Protein AF-A0A3L6LYQ2-F1 (afdb_monomer)

Structure (mmCIF, N/CA/C/O backbone):
data_AF-A0A3L6LYQ2-F1
#
_entry.id   AF-A0A3L6LYQ2-F1
#
loop_
_atom_site.group_PDB
_atom_site.id
_atom_site.type_symbol
_atom_site.label_atom_id
_atom_site.label_alt_id
_atom_site.label_comp_id
_atom_site.label_asym_id
_atom_site.label_entity_id
_atom_site.label_seq_id
_atom_site.pdbx_PDB_ins_code
_atom_site.Cartn_x
_atom_site.Cartn_y
_atom_site.Cartn_z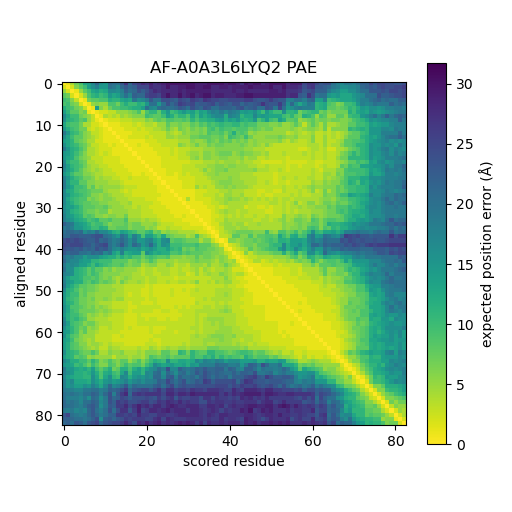
_atom_site.occupancy
_atom_site.B_iso_or_equiv
_atom_site.auth_seq_id
_atom_site.auth_comp_id
_atom_site.auth_asym_id
_atom_site.auth_atom_id
_atom_site.pdbx_PDB_model_num
ATOM 1 N N . MET A 1 1 ? 12.451 -12.496 -29.339 1.00 37.00 1 MET A N 1
ATOM 2 C CA . MET A 1 1 ? 11.978 -12.148 -27.982 1.00 37.00 1 MET A CA 1
ATOM 3 C C . MET A 1 1 ? 13.189 -11.709 -27.186 1.00 37.00 1 MET A C 1
ATOM 5 O O . MET A 1 1 ? 13.916 -12.549 -26.679 1.00 37.00 1 MET A O 1
ATOM 9 N N . SER A 1 2 ? 13.476 -10.410 -27.213 1.00 41.69 2 SER A N 1
ATOM 10 C CA . SER A 1 2 ? 14.661 -9.834 -26.582 1.00 41.69 2 SER A CA 1
ATOM 11 C C . SER A 1 2 ? 14.521 -9.944 -25.068 1.00 41.69 2 SER A C 1
ATOM 13 O O . SER A 1 2 ? 13.595 -9.376 -24.491 1.00 41.69 2 SER A O 1
ATOM 15 N N . GLU A 1 3 ? 15.400 -10.721 -24.439 1.00 50.22 3 GLU A N 1
ATOM 16 C CA . GLU A 1 3 ? 15.495 -10.826 -22.988 1.00 50.22 3 GLU A CA 1
ATOM 17 C C . GLU A 1 3 ? 15.733 -9.435 -22.390 1.00 50.22 3 GLU A C 1
ATOM 19 O O . GLU A 1 3 ? 16.853 -8.921 -22.394 1.00 50.22 3 GLU A O 1
ATOM 24 N N . LEU A 1 4 ? 14.690 -8.822 -21.825 1.00 55.56 4 LEU A N 1
ATOM 25 C CA . LEU A 1 4 ? 14.868 -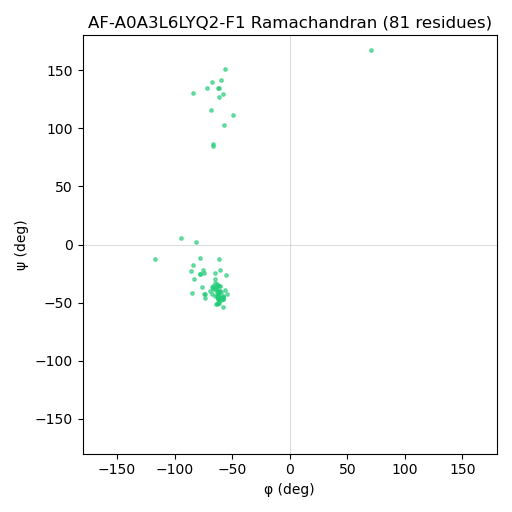7.755 -20.847 1.00 55.56 4 LEU A CA 1
ATOM 26 C C . LEU A 1 4 ? 15.499 -8.385 -19.601 1.00 55.56 4 LEU A C 1
ATOM 28 O O . LEU A 1 4 ? 14.811 -8.799 -18.663 1.00 55.56 4 LEU A O 1
ATOM 32 N N . LYS A 1 5 ? 16.829 -8.506 -19.617 1.00 53.31 5 LYS A N 1
ATOM 33 C CA . LYS A 1 5 ? 17.641 -9.029 -18.521 1.00 53.31 5 LYS A CA 1
ATOM 34 C C . LYS A 1 5 ? 17.552 -8.062 -17.347 1.00 53.31 5 LYS A C 1
ATOM 36 O O . LYS A 1 5 ? 18.359 -7.158 -17.179 1.00 53.31 5 LYS A O 1
ATOM 41 N N . ARG A 1 6 ? 16.519 -8.258 -16.535 1.00 57.88 6 ARG A N 1
ATOM 42 C CA . ARG A 1 6 ? 16.268 -7.541 -15.289 1.00 57.88 6 ARG A CA 1
ATOM 43 C C . ARG A 1 6 ? 17.542 -7.546 -14.435 1.00 57.88 6 ARG A C 1
ATOM 45 O O . ARG A 1 6 ? 17.950 -8.613 -13.965 1.00 57.88 6 ARG A O 1
ATOM 52 N N . HIS A 1 7 ? 18.170 -6.380 -14.259 1.00 68.00 7 HIS A N 1
ATOM 53 C CA . HIS A 1 7 ? 19.392 -6.237 -13.461 1.00 68.00 7 HIS A CA 1
ATOM 54 C C . HIS A 1 7 ? 19.164 -6.760 -12.035 1.00 68.00 7 HIS A C 1
ATOM 56 O O . HIS A 1 7 ? 18.046 -6.701 -11.517 1.00 68.00 7 HIS A O 1
ATOM 62 N N . VAL A 1 8 ? 20.214 -7.262 -11.376 1.00 73.44 8 VAL A N 1
ATOM 63 C CA . VAL A 1 8 ? 20.112 -7.840 -10.020 1.00 73.44 8 VAL A CA 1
ATOM 64 C C . VAL A 1 8 ? 19.463 -6.848 -9.045 1.00 73.44 8 VAL A C 1
ATOM 66 O O . VAL A 1 8 ? 18.528 -7.219 -8.339 1.00 73.44 8 VAL A O 1
ATOM 69 N N . GLY A 1 9 ? 19.840 -5.564 -9.105 1.00 70.94 9 GLY A N 1
ATOM 70 C CA . GLY A 1 9 ? 19.218 -4.505 -8.298 1.00 70.94 9 GLY A CA 1
ATOM 71 C C . GLY A 1 9 ? 17.715 -4.323 -8.555 1.00 70.94 9 GLY A C 1
ATOM 72 O O . GLY A 1 9 ? 16.944 -4.126 -7.622 1.00 70.94 9 GLY A O 1
ATOM 73 N N . GLN A 1 10 ? 17.258 -4.502 -9.796 1.00 72.88 10 GLN A N 1
ATOM 74 C CA . GLN A 1 10 ? 15.843 -4.402 -10.177 1.00 72.88 10 GLN A CA 1
ATOM 75 C C . GLN A 1 10 ? 15.016 -5.623 -9.725 1.00 72.88 10 GLN A C 1
ATOM 77 O O . GLN A 1 10 ? 13.791 -5.543 -9.567 1.00 72.88 10 GLN A O 1
ATOM 82 N N . LYS A 1 11 ? 15.659 -6.782 -9.537 1.00 78.62 11 LYS A N 1
ATOM 83 C CA . LYS A 1 11 ? 15.031 -7.960 -8.917 1.00 78.62 11 LYS A CA 1
ATOM 84 C C . LYS A 1 11 ? 14.874 -7.756 -7.413 1.00 78.62 11 LYS A C 1
ATOM 86 O O . LYS A 1 11 ? 13.783 -7.977 -6.899 1.00 78.62 11 LYS A O 1
ATOM 91 N N . VAL A 1 12 ? 15.922 -7.268 -6.748 1.00 83.25 12 VAL A N 1
ATOM 92 C CA . VAL A 1 12 ? 15.893 -6.966 -5.309 1.00 83.25 12 VAL A CA 1
ATOM 93 C C . VAL A 1 12 ? 14.840 -5.901 -5.000 1.00 83.25 12 VAL A C 1
ATOM 95 O O . VAL A 1 12 ? 14.005 -6.122 -4.131 1.00 83.25 12 VAL A O 1
ATOM 98 N N . ALA A 1 13 ? 14.786 -4.810 -5.772 1.00 84.38 13 ALA A N 1
ATOM 99 C CA . ALA A 1 13 ? 13.778 -3.763 -5.593 1.00 84.38 13 ALA A CA 1
ATOM 100 C C . ALA A 1 13 ? 12.337 -4.301 -5.664 1.00 84.38 13 ALA A C 1
ATOM 102 O O . ALA A 1 13 ? 11.491 -3.900 -4.869 1.00 84.38 13 ALA A O 1
ATOM 103 N N . LEU A 1 14 ? 12.054 -5.249 -6.566 1.00 81.88 14 LEU A N 1
ATOM 104 C CA . LEU A 1 14 ? 10.721 -5.849 -6.657 1.00 81.88 14 LEU A CA 1
ATOM 105 C C . LEU A 1 14 ? 10.445 -6.863 -5.553 1.00 81.88 14 LEU A C 1
ATOM 107 O O . LEU A 1 14 ? 9.325 -6.890 -5.055 1.00 81.88 14 LEU A O 1
ATOM 111 N N . ALA A 1 15 ? 11.434 -7.651 -5.131 1.00 89.25 15 ALA A N 1
ATOM 112 C CA . ALA A 1 15 ? 11.272 -8.522 -3.969 1.00 89.25 15 ALA A CA 1
ATOM 113 C C . ALA A 1 15 ? 10.904 -7.700 -2.721 1.00 89.25 15 ALA A C 1
ATOM 115 O O . ALA A 1 15 ? 9.943 -8.025 -2.025 1.00 89.25 15 ALA A O 1
ATOM 116 N N . THR A 1 16 ? 11.592 -6.577 -2.498 1.00 89.44 16 THR A N 1
ATOM 117 C CA . THR A 1 16 ? 11.297 -5.664 -1.388 1.00 89.44 16 THR A CA 1
ATOM 118 C C . THR A 1 16 ? 9.950 -4.958 -1.555 1.00 89.44 16 THR A C 1
ATOM 120 O O . THR A 1 16 ? 9.239 -4.782 -0.569 1.00 89.44 16 THR A O 1
ATOM 123 N N . ALA A 1 17 ? 9.553 -4.596 -2.781 1.00 89.00 17 ALA A N 1
ATOM 124 C CA . ALA A 1 17 ? 8.224 -4.037 -3.043 1.00 89.00 17 ALA A CA 1
ATOM 125 C C . ALA A 1 17 ? 7.114 -5.036 -2.684 1.00 89.00 17 ALA A C 1
ATOM 127 O O . ALA A 1 17 ? 6.163 -4.677 -1.996 1.00 89.00 17 ALA A O 1
ATOM 128 N N . VAL A 1 18 ? 7.255 -6.302 -3.092 1.00 91.44 18 VAL A N 1
ATOM 129 C CA . VAL A 1 18 ? 6.303 -7.371 -2.746 1.00 91.44 18 VAL A CA 1
ATOM 130 C C . VAL A 1 18 ? 6.263 -7.593 -1.236 1.00 91.44 18 VAL A C 1
ATOM 132 O O . VAL A 1 18 ? 5.182 -7.736 -0.671 1.00 91.44 18 VAL A O 1
ATOM 135 N N . PHE A 1 19 ? 7.415 -7.564 -0.566 1.00 91.50 19 PHE A N 1
ATOM 136 C CA . PHE A 1 19 ? 7.482 -7.666 0.890 1.00 91.50 19 PHE A CA 1
ATOM 137 C C . PHE A 1 19 ? 6.766 -6.499 1.590 1.00 91.50 19 PHE A C 1
ATOM 139 O O . PHE A 1 19 ? 5.947 -6.728 2.478 1.00 91.50 19 PHE A O 1
ATOM 146 N N . CYS A 1 20 ? 6.996 -5.255 1.153 1.00 89.62 20 CYS A N 1
ATOM 147 C CA . CYS A 1 20 ? 6.286 -4.088 1.688 1.00 89.62 20 CYS A CA 1
ATOM 148 C C . CYS A 1 20 ? 4.774 -4.185 1.443 1.00 89.62 20 CYS A C 1
ATOM 150 O O . CYS A 1 20 ? 3.992 -3.897 2.349 1.00 89.62 20 CYS A O 1
ATOM 152 N N . ALA A 1 21 ? 4.347 -4.659 0.269 1.00 90.75 21 ALA A N 1
ATOM 153 C CA . ALA A 1 21 ? 2.935 -4.876 -0.036 1.00 90.75 21 ALA A CA 1
ATOM 154 C C . ALA A 1 21 ? 2.315 -5.928 0.897 1.00 90.75 21 ALA A C 1
ATOM 156 O O . ALA A 1 21 ? 1.239 -5.714 1.458 1.00 90.75 21 ALA A O 1
ATOM 157 N N . ALA A 1 22 ? 3.028 -7.038 1.110 1.00 93.12 22 ALA A N 1
ATOM 158 C CA . ALA A 1 22 ? 2.597 -8.119 1.985 1.00 93.12 22 ALA A CA 1
ATOM 159 C C . ALA A 1 22 ? 2.467 -7.667 3.445 1.00 93.12 22 ALA A C 1
ATOM 161 O O . ALA A 1 22 ? 1.543 -8.110 4.115 1.00 93.12 22 ALA A O 1
ATOM 162 N N . LEU A 1 23 ? 3.335 -6.767 3.922 1.00 90.12 23 LEU A N 1
ATOM 163 C CA . LEU A 1 23 ? 3.231 -6.159 5.256 1.00 90.12 23 LEU A CA 1
AT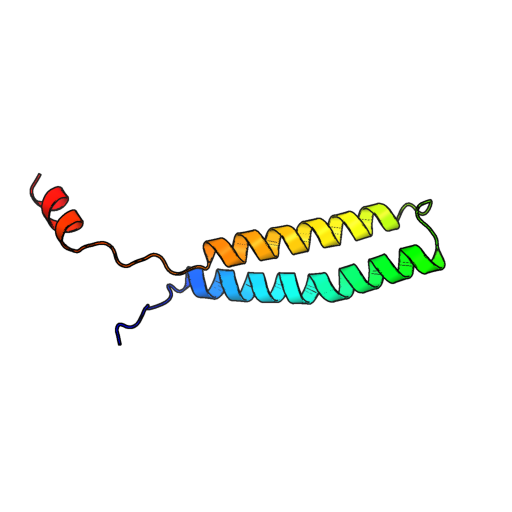OM 164 C C . LEU A 1 23 ? 2.181 -5.040 5.342 1.00 90.12 23 LEU A C 1
ATOM 166 O O . LEU A 1 23 ? 1.632 -4.793 6.416 1.00 90.12 23 LEU A O 1
ATOM 170 N N . THR A 1 24 ? 1.857 -4.383 4.227 1.00 92.38 24 THR A N 1
ATOM 171 C CA . THR A 1 24 ? 0.817 -3.341 4.185 1.00 92.38 24 THR A CA 1
ATOM 172 C C . THR A 1 24 ? -0.569 -3.930 4.453 1.00 92.38 24 THR A C 1
ATOM 174 O O . THR A 1 24 ? -1.364 -3.319 5.162 1.00 92.38 24 THR A O 1
ATOM 177 N N . LEU A 1 25 ? -0.862 -5.131 3.939 1.00 90.50 25 LEU A N 1
ATOM 178 C CA . LEU A 1 25 ? -2.147 -5.817 4.144 1.00 90.50 25 LEU A CA 1
ATOM 179 C C . LEU A 1 25 ? -2.501 -6.063 5.628 1.00 90.50 25 LEU A C 1
ATOM 181 O O . LEU A 1 25 ? -3.579 -5.634 6.045 1.00 90.50 25 LEU A O 1
ATOM 185 N N . PRO A 1 26 ? -1.647 -6.700 6.456 1.00 88.31 26 PRO A N 1
ATOM 186 C CA . PRO A 1 26 ? -1.930 -6.886 7.873 1.00 88.31 26 PRO A CA 1
ATOM 187 C C . PRO A 1 26 ? -1.949 -5.557 8.632 1.00 88.31 26 PRO A C 1
ATOM 189 O O . PRO A 1 26 ? -2.792 -5.393 9.509 1.00 88.31 26 PRO A O 1
ATOM 192 N N . ALA A 1 27 ? -1.102 -4.583 8.273 1.00 89.31 27 ALA A N 1
ATOM 193 C CA . ALA A 1 27 ? -1.146 -3.248 8.875 1.00 89.31 27 ALA A CA 1
ATOM 194 C C . ALA A 1 27 ? -2.482 -2.536 8.592 1.00 89.31 27 ALA A C 1
ATOM 196 O O . ALA A 1 27 ? -3.059 -1.914 9.484 1.00 89.31 27 ALA A O 1
ATOM 197 N N . PHE A 1 28 ? -3.014 -2.674 7.375 1.00 89.25 28 PHE A N 1
ATOM 198 C CA . PHE A 1 28 ? -4.318 -2.132 7.003 1.00 89.25 28 PHE A CA 1
ATOM 199 C C . PHE A 1 28 ? -5.458 -2.848 7.734 1.00 89.25 28 PHE A C 1
ATOM 201 O O . PHE A 1 28 ? -6.358 -2.192 8.255 1.00 89.25 28 PHE A O 1
ATOM 208 N N . GLY A 1 29 ? -5.395 -4.177 7.847 1.00 90.44 29 GLY A N 1
ATOM 209 C CA . GLY A 1 29 ? -6.345 -4.951 8.650 1.00 90.44 29 GLY A CA 1
ATOM 210 C C . GLY A 1 29 ? -6.358 -4.512 10.116 1.00 90.44 29 GLY A C 1
ATOM 211 O O . GLY A 1 29 ? -7.427 -4.264 10.674 1.00 90.44 29 GLY A O 1
ATOM 212 N N . LEU A 1 30 ? -5.174 -4.327 10.710 1.00 88.56 30 LEU A N 1
ATOM 213 C CA . LEU A 1 30 ? -5.013 -3.830 12.076 1.00 88.56 30 LEU A CA 1
ATOM 214 C C . LEU A 1 30 ? -5.602 -2.420 12.234 1.00 88.56 30 LEU A C 1
ATOM 216 O O . LEU A 1 30 ? -6.300 -2.151 13.206 1.00 88.56 30 LEU A O 1
ATOM 220 N N . PHE A 1 31 ? -5.376 -1.529 11.266 1.00 87.31 31 PHE A N 1
ATOM 221 C CA . PHE A 1 31 ? -5.946 -0.180 11.272 1.00 87.31 31 PHE A CA 1
ATOM 222 C C . PHE A 1 31 ? -7.482 -0.192 11.228 1.00 87.31 31 PHE A C 1
ATOM 224 O O . PHE A 1 31 ? -8.123 0.513 12.011 1.00 87.31 31 PHE A O 1
ATOM 231 N N . VAL A 1 32 ? -8.084 -1.008 10.354 1.00 89.88 32 VAL A N 1
ATOM 232 C CA . VAL A 1 32 ? -9.549 -1.143 10.258 1.00 89.88 32 VAL A CA 1
ATOM 233 C C . VAL A 1 32 ? -10.127 -1.714 11.553 1.00 89.88 32 VAL A C 1
ATOM 235 O O . VAL A 1 32 ? -11.158 -1.235 12.028 1.00 89.88 32 VAL A O 1
ATOM 238 N N . TRP A 1 33 ? -9.448 -2.700 12.139 1.00 87.69 33 TRP A N 1
ATOM 239 C CA . TRP A 1 33 ? -9.818 -3.287 13.423 1.00 87.69 33 TRP A CA 1
ATOM 240 C C . TRP A 1 33 ? -9.762 -2.258 14.562 1.00 87.69 33 TRP A C 1
ATOM 242 O O . TRP A 1 33 ? -10.757 -2.060 15.255 1.00 87.69 33 TRP A O 1
ATOM 252 N N . LEU A 1 34 ? -8.655 -1.517 14.698 1.00 85.44 34 LEU A N 1
ATOM 253 C CA . LEU A 1 34 ? -8.526 -0.453 15.702 1.00 85.44 34 LEU A CA 1
ATOM 254 C C . LEU A 1 34 ? -9.584 0.643 15.523 1.00 85.44 34 LEU A C 1
ATOM 256 O O . LEU A 1 34 ? -10.163 1.100 16.507 1.00 85.44 34 LEU A O 1
ATOM 260 N N . CYS A 1 35 ? -9.873 1.045 14.281 1.00 84.44 35 CYS A N 1
ATOM 261 C CA . CYS A 1 35 ? -10.929 2.018 14.000 1.00 84.44 35 CYS A CA 1
ATOM 262 C C . CYS A 1 35 ? -12.312 1.524 14.443 1.00 84.44 35 CYS A C 1
ATOM 264 O O . CYS A 1 35 ? -13.125 2.331 14.891 1.00 84.44 35 CYS A O 1
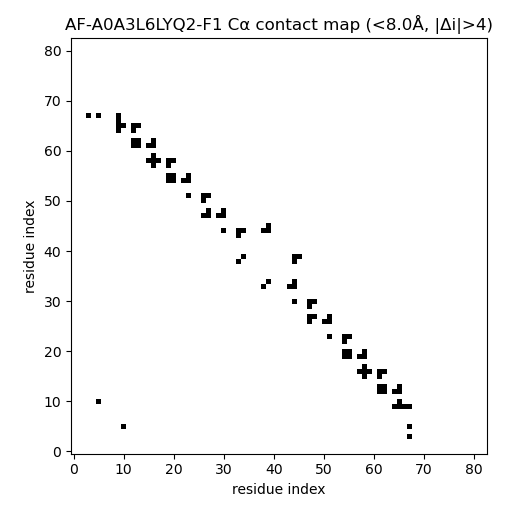ATOM 266 N N . ARG A 1 36 ? -12.587 0.219 14.310 1.00 85.56 36 ARG A N 1
ATOM 267 C CA . ARG A 1 36 ? -13.852 -0.408 14.722 1.00 85.56 36 ARG A CA 1
ATOM 268 C C . ARG A 1 36 ? -13.973 -0.534 16.239 1.00 85.56 36 ARG A C 1
ATOM 270 O O . ARG A 1 36 ? -15.051 -0.279 16.762 1.00 85.56 36 ARG A O 1
ATOM 277 N N . GLU A 1 37 ? -12.902 -0.934 16.921 1.00 86.31 37 GLU A N 1
ATOM 278 C CA . GLU A 1 37 ? -12.941 -1.213 18.363 1.00 86.31 37 GLU A CA 1
ATOM 279 C C . GLU A 1 37 ? -12.757 0.023 19.239 1.00 86.31 37 GLU A C 1
ATOM 281 O O . GLU A 1 37 ? -13.421 0.144 20.265 1.00 86.31 37 GLU A O 1
ATOM 286 N N . ARG A 1 38 ? -11.829 0.915 18.876 1.00 73.12 38 ARG A N 1
ATOM 287 C CA . ARG A 1 38 ? -11.373 1.988 19.774 1.00 73.12 38 ARG A CA 1
ATOM 288 C C . ARG A 1 38 ? -11.664 3.399 19.267 1.00 73.12 38 ARG A C 1
ATOM 290 O O . ARG A 1 38 ? -11.623 4.353 20.038 1.00 73.12 38 ARG A O 1
ATOM 297 N N . GLY A 1 39 ? -12.045 3.525 17.994 1.00 71.94 39 GLY A N 1
ATOM 298 C CA . GLY A 1 39 ? -12.399 4.799 17.370 1.00 71.94 39 GLY A CA 1
ATOM 299 C C . GLY A 1 39 ? -11.200 5.731 17.151 1.00 71.94 39 GLY A C 1
ATOM 300 O O . GLY A 1 39 ? -10.110 5.529 17.673 1.00 71.94 39 GLY A O 1
ATOM 301 N N . LEU A 1 40 ? -11.405 6.790 16.360 1.00 66.25 40 LEU A N 1
ATOM 302 C CA . LEU A 1 40 ? -10.361 7.756 15.962 1.00 66.25 40 LEU A CA 1
ATOM 303 C C . LEU A 1 40 ? -9.713 8.533 17.123 1.00 66.25 40 LEU A C 1
ATOM 305 O O . LEU A 1 40 ? -8.704 9.197 16.910 1.00 66.25 40 LEU A O 1
ATOM 309 N N . ALA A 1 41 ? -10.292 8.477 18.324 1.00 74.19 41 ALA A N 1
ATOM 310 C CA . ALA A 1 41 ? -9.761 9.143 19.510 1.00 74.19 41 ALA A CA 1
ATOM 311 C C . ALA A 1 41 ? -8.574 8.393 20.140 1.00 74.19 41 ALA A C 1
ATOM 313 O O . ALA A 1 41 ? -7.903 8.939 21.015 1.00 74.19 41 ALA A O 1
ATOM 314 N N . ASP A 1 42 ? -8.314 7.155 19.715 1.00 76.12 42 ASP A N 1
ATOM 315 C CA . ASP A 1 42 ? -7.239 6.352 20.272 1.00 76.12 42 ASP A CA 1
ATOM 316 C C . ASP A 1 42 ? -5.887 6.675 19.612 1.00 76.12 42 ASP A C 1
ATOM 318 O O . ASP A 1 42 ? -5.751 6.675 18.386 1.00 76.12 42 ASP A O 1
ATOM 322 N N . THR A 1 43 ? -4.858 6.922 20.427 1.00 82.25 43 THR A N 1
ATOM 323 C CA . THR A 1 43 ? -3.516 7.377 19.997 1.00 82.25 43 THR A CA 1
ATOM 324 C C . THR A 1 43 ? -2.811 6.392 19.048 1.00 82.25 43 THR A C 1
ATOM 326 O O . THR A 1 43 ? -1.937 6.750 18.253 1.00 82.25 43 THR A O 1
ATOM 329 N N . TRP A 1 44 ? -3.231 5.127 19.075 1.00 79.25 44 TRP A N 1
ATOM 330 C CA . TRP A 1 44 ? -2.682 4.062 18.237 1.00 79.25 44 TRP A CA 1
ATOM 331 C C . TRP A 1 44 ? -3.198 4.095 16.793 1.00 79.25 44 TRP A C 1
ATOM 333 O O . TRP A 1 44 ? -2.495 3.648 15.885 1.00 79.25 44 TRP A O 1
ATOM 343 N N . VAL A 1 45 ? -4.387 4.655 16.555 1.00 84.62 45 VAL A N 1
ATOM 344 C CA . VAL A 1 45 ? -5.005 4.756 15.222 1.00 84.62 45 VAL A CA 1
ATOM 345 C C . VAL A 1 45 ? -4.170 5.600 14.248 1.00 84.62 45 VAL A C 1
ATOM 347 O O . VAL A 1 45 ? -3.878 5.097 13.159 1.00 84.62 45 VAL A O 1
ATOM 350 N N . PRO A 1 46 ? -3.724 6.829 14.587 1.00 85.44 46 PRO A N 1
ATOM 351 C CA . PRO A 1 46 ? -2.888 7.618 13.682 1.00 85.44 46 PRO A CA 1
ATOM 352 C C . PRO A 1 46 ? -1.524 6.966 13.422 1.00 85.44 46 PRO A C 1
ATOM 354 O O . PRO A 1 46 ? -1.022 7.038 12.303 1.00 85.44 46 PRO A O 1
ATOM 357 N N . SER A 1 47 ? -0.951 6.263 14.404 1.00 87.44 47 SER A N 1
ATOM 358 C CA . SER A 1 47 ? 0.314 5.531 14.226 1.00 87.44 47 SER A CA 1
ATOM 359 C C . SER A 1 47 ? 0.156 4.322 13.291 1.00 87.44 47 SER A C 1
ATOM 361 O O . SER A 1 47 ? 1.002 4.078 12.423 1.00 87.44 47 SER A O 1
ATOM 363 N N . ALA A 1 48 ? -0.956 3.588 13.412 1.00 89.25 48 ALA A N 1
ATOM 364 C CA . ALA A 1 48 ? -1.302 2.497 12.503 1.00 89.25 48 ALA A CA 1
ATOM 365 C C . ALA A 1 48 ? -1.558 3.012 11.075 1.00 89.25 48 ALA A C 1
ATOM 367 O O . ALA A 1 48 ? -1.015 2.458 10.119 1.00 89.25 48 ALA A O 1
ATOM 368 N N . LEU A 1 49 ? -2.300 4.117 10.928 1.00 88.88 49 LEU A N 1
ATOM 369 C CA . LEU A 1 49 ? -2.517 4.782 9.639 1.00 88.88 49 LEU A CA 1
ATOM 370 C C . LEU A 1 49 ? -1.189 5.206 8.995 1.00 88.88 49 LEU A C 1
ATOM 372 O O . LEU A 1 49 ? -0.962 4.935 7.816 1.00 88.88 49 LEU A O 1
ATOM 376 N N . ALA A 1 50 ? -0.300 5.841 9.765 1.00 91.69 50 ALA A N 1
ATOM 377 C CA . ALA A 1 50 ? 1.005 6.282 9.284 1.00 91.69 50 ALA A CA 1
ATOM 378 C C . ALA A 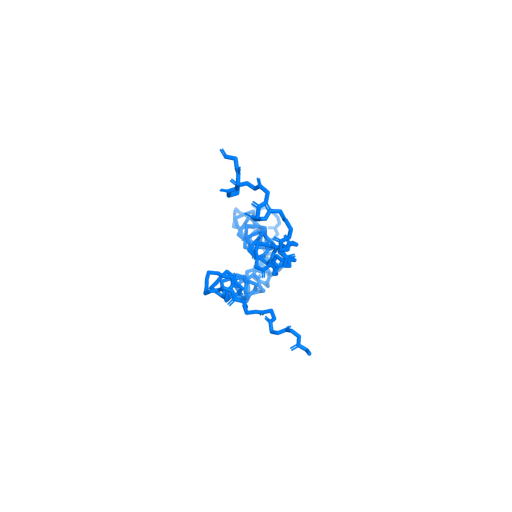1 50 ? 1.857 5.103 8.791 1.00 91.69 50 ALA A C 1
ATOM 380 O O . ALA A 1 50 ? 2.489 5.196 7.740 1.00 91.69 50 ALA A O 1
ATOM 381 N N . SER A 1 51 ? 1.816 3.971 9.501 1.00 91.81 51 SER A N 1
ATOM 382 C CA . SER A 1 51 ? 2.525 2.746 9.108 1.00 91.81 51 SER A CA 1
ATOM 383 C C . SER A 1 51 ? 2.008 2.192 7.778 1.00 91.81 51 SER A C 1
ATOM 385 O O . SER A 1 51 ? 2.798 1.852 6.898 1.00 91.81 51 SER A O 1
ATOM 387 N N . VAL A 1 52 ? 0.684 2.158 7.592 1.00 92.81 52 VAL A N 1
ATOM 388 C CA . VAL A 1 52 ? 0.053 1.745 6.327 1.00 92.81 52 VAL A CA 1
ATOM 389 C C . VAL A 1 52 ? 0.443 2.685 5.189 1.00 92.81 52 VAL A C 1
ATOM 391 O O . VAL A 1 52 ? 0.834 2.221 4.118 1.00 92.81 52 VAL A O 1
ATOM 394 N N . ALA A 1 53 ? 0.366 3.997 5.418 1.00 93.19 53 ALA A N 1
ATOM 395 C CA . ALA A 1 53 ? 0.708 4.998 4.415 1.00 93.19 53 ALA A CA 1
ATOM 39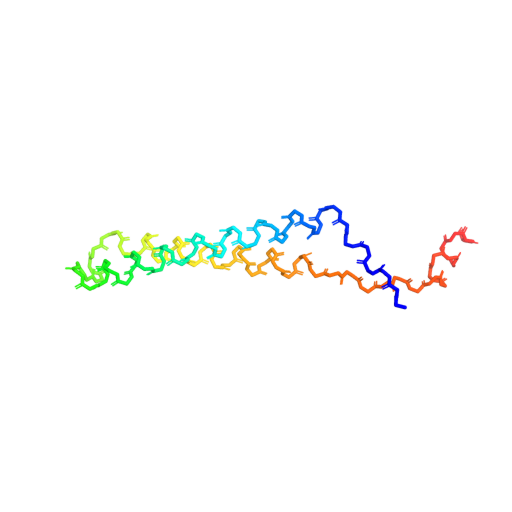6 C C . ALA A 1 53 ? 2.182 4.897 3.998 1.00 93.19 53 ALA A C 1
ATOM 398 O O . ALA A 1 53 ? 2.487 4.926 2.805 1.00 93.19 53 ALA A O 1
ATOM 399 N N . PHE A 1 54 ? 3.089 4.715 4.961 1.00 92.06 54 PHE A N 1
ATOM 400 C CA . PHE A 1 54 ? 4.516 4.550 4.704 1.00 92.06 54 PHE A CA 1
ATOM 401 C C . PHE A 1 54 ? 4.813 3.273 3.909 1.00 92.06 54 PHE A C 1
ATOM 403 O O . PHE A 1 54 ? 5.457 3.344 2.863 1.00 92.06 54 PHE A O 1
ATOM 410 N N . LEU A 1 55 ? 4.303 2.115 4.346 1.00 92.62 55 LEU A N 1
ATOM 411 C CA . LEU A 1 55 ? 4.525 0.841 3.650 1.00 92.62 55 LEU A CA 1
ATOM 412 C C . LEU A 1 55 ? 3.905 0.839 2.243 1.00 92.62 55 LEU A C 1
ATOM 414 O O . LEU A 1 55 ? 4.522 0.348 1.291 1.00 92.62 55 LEU A O 1
ATOM 418 N N . GLY A 1 56 ? 2.731 1.456 2.090 1.00 91.88 56 GLY A N 1
ATOM 419 C CA . GLY A 1 56 ? 2.088 1.663 0.797 1.00 91.88 56 GLY A CA 1
ATOM 420 C C . GLY A 1 56 ? 2.936 2.532 -0.134 1.00 91.88 56 GLY A C 1
ATOM 421 O O . GLY A 1 56 ? 3.229 2.125 -1.259 1.00 91.88 56 GLY A O 1
ATOM 422 N N . ALA A 1 57 ? 3.408 3.688 0.340 1.00 92.94 57 ALA A N 1
ATOM 423 C CA . ALA A 1 57 ? 4.274 4.572 -0.440 1.00 92.94 57 ALA A CA 1
ATOM 424 C C . ALA A 1 57 ? 5.606 3.897 -0.815 1.00 92.94 57 ALA A C 1
ATOM 426 O O . ALA A 1 57 ? 6.019 3.953 -1.977 1.00 92.94 57 ALA A O 1
ATOM 427 N N . CYS A 1 58 ? 6.245 3.194 0.126 1.00 93.62 58 CYS A N 1
ATOM 428 C CA . CYS A 1 58 ? 7.459 2.415 -0.130 1.00 93.62 58 CYS A CA 1
ATOM 429 C C . CYS A 1 58 ? 7.243 1.365 -1.222 1.00 93.62 58 CYS A C 1
ATOM 431 O O . CYS A 1 58 ? 8.063 1.246 -2.133 1.00 93.62 58 CYS A O 1
ATOM 433 N N . THR A 1 59 ? 6.122 0.643 -1.173 1.00 92.88 59 THR A N 1
A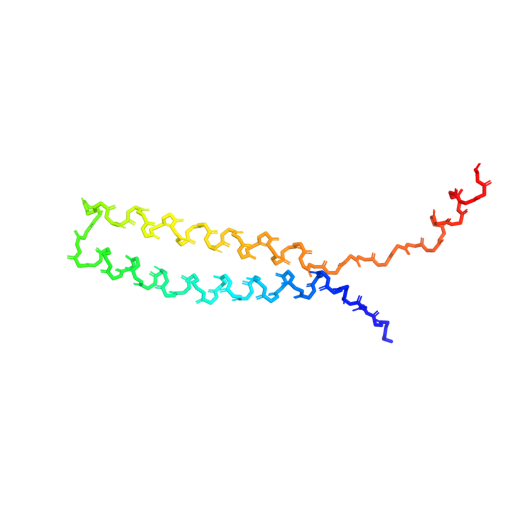TOM 434 C CA . THR A 1 59 ? 5.749 -0.338 -2.201 1.00 92.88 59 THR A CA 1
ATOM 435 C C . THR A 1 59 ? 5.661 0.313 -3.579 1.00 92.88 59 THR A C 1
ATOM 437 O O . THR A 1 59 ? 6.229 -0.208 -4.541 1.00 92.88 59 THR A O 1
ATOM 440 N N . VAL A 1 60 ? 4.990 1.465 -3.679 1.00 92.44 60 VAL A N 1
ATOM 441 C CA . VAL A 1 60 ? 4.803 2.185 -4.947 1.00 92.44 60 VAL A CA 1
ATOM 442 C C . VAL A 1 60 ? 6.140 2.645 -5.521 1.00 92.44 60 VAL A C 1
ATOM 444 O O . VAL A 1 60 ? 6.443 2.340 -6.676 1.00 92.44 60 VAL A O 1
ATOM 447 N N . VAL A 1 61 ? 6.967 3.330 -4.728 1.00 93.50 61 VAL A N 1
ATOM 448 C CA . VAL A 1 61 ? 8.262 3.850 -5.199 1.00 93.50 61 VAL A CA 1
ATOM 449 C C . VAL A 1 61 ? 9.183 2.707 -5.630 1.00 93.50 61 VAL A C 1
ATOM 451 O O . VAL A 1 61 ? 9.753 2.761 -6.720 1.00 93.50 61 VAL A O 1
ATOM 454 N N . LEU A 1 62 ? 9.288 1.639 -4.831 1.00 89.06 62 LEU A N 1
ATOM 455 C CA . LEU A 1 62 ? 10.119 0.482 -5.176 1.00 89.06 62 LEU A CA 1
ATOM 456 C C . LEU A 1 62 ? 9.606 -0.243 -6.422 1.00 89.06 62 LEU A C 1
ATOM 458 O O . LEU A 1 62 ? 10.408 -0.654 -7.262 1.00 89.06 62 LEU A O 1
ATOM 462 N N . TYR A 1 63 ? 8.288 -0.363 -6.588 1.00 87.25 63 TYR A N 1
ATOM 463 C CA . TYR A 1 63 ? 7.706 -0.945 -7.792 1.00 87.25 63 TYR A CA 1
ATOM 464 C C . TYR A 1 63 ? 8.065 -0.128 -9.037 1.00 87.25 63 TYR A C 1
ATOM 466 O O . TYR A 1 63 ? 8.536 -0.710 -10.019 1.00 87.25 63 TYR A O 1
ATOM 474 N N . VAL A 1 64 ? 7.911 1.200 -8.980 1.00 88.38 64 VAL A N 1
ATOM 475 C CA . VAL A 1 64 ? 8.257 2.117 -10.079 1.00 88.38 64 VAL A CA 1
ATOM 476 C C . VAL A 1 64 ? 9.742 2.018 -10.426 1.00 88.38 64 VAL A C 1
ATOM 478 O O . VAL A 1 64 ? 10.078 1.817 -11.591 1.00 88.38 64 VAL A O 1
ATOM 481 N N . MET A 1 65 ? 10.625 2.056 -9.426 1.00 85.00 65 MET A N 1
ATOM 482 C CA . MET A 1 65 ? 12.073 1.908 -9.629 1.00 85.00 65 MET A CA 1
ATOM 483 C C . MET A 1 65 ? 12.462 0.517 -10.146 1.00 85.00 65 MET A C 1
ATOM 485 O O . MET A 1 65 ? 13.485 0.348 -10.803 1.00 85.00 65 MET A O 1
ATOM 489 N N . SER A 1 66 ? 11.636 -0.497 -9.883 1.00 81.06 66 SER A N 1
ATOM 490 C CA . SER A 1 66 ? 11.839 -1.849 -10.399 1.00 81.06 66 SER A CA 1
ATOM 491 C C . SER A 1 66 ? 11.353 -2.045 -11.842 1.00 81.06 66 SER A C 1
ATOM 493 O O . SER A 1 66 ? 11.414 -3.170 -12.352 1.00 81.06 66 SER A O 1
ATOM 495 N N . ARG A 1 67 ? 10.841 -1.007 -12.517 1.00 81.19 67 ARG A N 1
ATOM 496 C CA . ARG A 1 67 ? 10.429 -1.101 -13.926 1.00 81.19 67 ARG A CA 1
ATOM 497 C C . ARG A 1 67 ? 11.680 -1.191 -14.817 1.00 81.19 67 ARG A C 1
ATOM 499 O O . ARG A 1 67 ? 12.637 -0.460 -14.581 1.00 81.19 67 ARG A O 1
ATOM 506 N N . PRO A 1 68 ? 11.716 -2.101 -15.810 1.00 70.69 68 PRO A N 1
ATOM 507 C CA . PRO A 1 68 ? 12.870 -2.217 -16.697 1.00 70.69 68 PRO A CA 1
ATOM 508 C C . PRO A 1 68 ? 13.067 -0.923 -17.484 1.00 70.69 68 PRO A C 1
ATOM 510 O O . PRO A 1 68 ? 12.096 -0.396 -18.026 1.00 70.69 68 PRO A O 1
ATOM 513 N N . GLN A 1 69 ? 14.304 -0.431 -17.569 1.00 67.19 69 GLN A N 1
ATOM 514 C CA . GLN A 1 69 ? 14.614 0.660 -18.487 1.00 67.19 69 GLN A CA 1
ATOM 515 C C . GLN A 1 69 ? 14.482 0.168 -19.938 1.00 67.19 69 GLN A C 1
ATOM 517 O O . GLN A 1 69 ? 14.869 -0.970 -20.231 1.00 67.19 69 GLN A O 1
ATOM 522 N N . PRO A 1 70 ? 13.926 0.991 -20.847 1.00 73.31 70 PRO A N 1
ATOM 523 C CA . PRO A 1 70 ? 13.958 0.690 -22.270 1.00 73.31 70 PRO A CA 1
ATOM 524 C C . PRO A 1 70 ? 15.422 0.579 -22.728 1.00 73.31 70 PRO A C 1
ATOM 526 O O . PRO A 1 70 ? 16.267 1.329 -22.231 1.00 73.31 70 PRO A O 1
ATOM 529 N N . PRO A 1 71 ? 15.746 -0.360 -23.635 1.00 66.94 71 PRO A N 1
ATOM 530 C CA . PRO A 1 71 ? 17.110 -0.516 -24.121 1.00 66.94 71 PRO A CA 1
ATOM 531 C C . PRO A 1 71 ? 17.575 0.801 -24.750 1.00 66.94 71 PRO A C 1
ATOM 533 O O . PRO A 1 71 ? 16.859 1.381 -25.569 1.00 66.94 71 PRO A O 1
ATOM 536 N N . LEU A 1 72 ? 18.752 1.287 -24.345 1.00 66.06 72 LEU A N 1
ATOM 537 C CA . LEU A 1 72 ? 19.333 2.473 -24.966 1.00 66.06 72 LEU A CA 1
ATOM 538 C C . LEU A 1 72 ? 19.582 2.188 -26.456 1.00 66.06 72 LEU A C 1
ATOM 540 O O . LEU A 1 72 ? 20.114 1.123 -26.779 1.00 66.06 72 LEU A O 1
ATOM 544 N N . PRO A 1 73 ? 19.219 3.111 -27.364 1.00 76.38 73 PR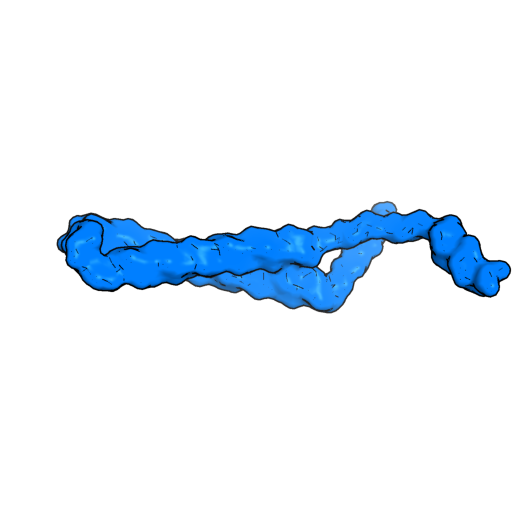O A N 1
ATOM 545 C CA . PRO A 1 73 ? 19.563 2.975 -28.769 1.00 76.38 73 PRO A CA 1
ATOM 546 C C . PRO A 1 73 ? 21.089 2.954 -28.915 1.00 76.38 73 PRO A C 1
ATOM 548 O O . PRO A 1 73 ? 21.785 3.845 -28.430 1.00 76.38 73 PRO A O 1
ATOM 551 N N . GLU A 1 74 ? 21.599 1.931 -29.599 1.00 63.62 74 GLU A N 1
ATOM 552 C CA . GLU A 1 74 ? 23.032 1.644 -29.775 1.00 63.62 74 GLU A CA 1
ATOM 553 C C . GLU A 1 74 ? 23.813 2.827 -30.383 1.00 63.62 74 GLU A C 1
ATOM 555 O O . GLU A 1 74 ? 24.983 3.042 -30.077 1.00 63.62 74 GLU A O 1
ATOM 560 N N . VAL A 1 75 ? 23.117 3.676 -31.145 1.00 60.94 75 VAL A N 1
ATOM 561 C CA . VAL A 1 75 ? 23.648 4.874 -31.810 1.00 60.94 75 VAL A CA 1
ATOM 562 C C . VAL A 1 75 ? 24.162 5.934 -30.819 1.00 60.94 75 VAL A C 1
ATOM 564 O O . VAL A 1 75 ? 25.162 6.591 -31.089 1.00 60.94 75 VAL A O 1
ATOM 567 N N . ALA A 1 76 ? 23.544 6.071 -29.639 1.00 59.09 76 ALA A N 1
ATOM 568 C CA . ALA A 1 76 ? 23.925 7.102 -28.665 1.00 59.09 76 ALA A CA 1
ATOM 569 C C . ALA A 1 76 ? 25.233 6.785 -27.911 1.00 59.09 76 ALA A C 1
ATOM 571 O O . ALA A 1 76 ? 25.882 7.687 -27.386 1.00 59.09 76 ALA A O 1
ATOM 572 N N . VAL A 1 77 ? 25.634 5.509 -27.848 1.00 57.81 77 VAL A N 1
ATOM 573 C CA . VAL A 1 77 ? 26.876 5.084 -27.174 1.00 57.81 77 VAL A CA 1
ATOM 574 C C . VAL A 1 77 ? 28.093 5.252 -28.086 1.00 57.81 77 VAL A C 1
ATOM 576 O O . VAL A 1 77 ? 29.194 5.495 -27.592 1.00 57.81 77 VAL A O 1
ATOM 579 N N . VAL A 1 78 ? 27.906 5.141 -29.404 1.00 57.91 78 VAL A N 1
ATOM 580 C CA . VAL A 1 78 ? 28.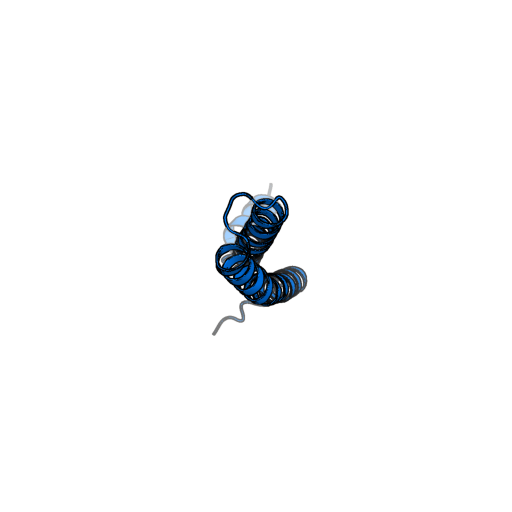986 5.315 -30.387 1.00 57.91 78 VAL A CA 1
ATOM 581 C C . VAL A 1 78 ? 29.341 6.799 -30.539 1.00 57.91 78 VAL A C 1
ATOM 583 O O . VAL A 1 78 ? 30.513 7.147 -30.456 1.00 57.91 78 VAL A O 1
ATOM 586 N N . GLU A 1 79 ? 28.352 7.696 -30.601 1.00 56.16 79 GLU A N 1
ATOM 587 C CA . GLU A 1 79 ? 28.597 9.139 -30.784 1.00 56.16 79 GLU A CA 1
ATOM 588 C C . GLU A 1 79 ? 29.347 9.808 -29.610 1.00 56.16 79 GLU A C 1
ATOM 590 O O . GLU A 1 79 ? 30.117 10.740 -29.822 1.00 56.16 79 GLU A O 1
ATOM 595 N N . HIS A 1 80 ? 29.195 9.317 -28.371 1.00 53.16 80 HIS A N 1
ATOM 596 C CA . HIS A 1 80 ? 29.968 9.815 -27.219 1.00 53.16 80 HIS A CA 1
ATOM 597 C C . HIS A 1 80 ? 31.360 9.158 -27.100 1.00 53.16 80 HIS A C 1
ATOM 599 O O . HIS A 1 80 ? 32.218 9.661 -26.381 1.00 53.16 80 HIS A O 1
ATOM 605 N N . ARG A 1 81 ? 31.615 8.016 -27.753 1.00 56.47 81 ARG A N 1
ATOM 606 C CA . ARG A 1 81 ? 32.933 7.354 -27.710 1.00 56.47 81 ARG A CA 1
ATOM 607 C C . ARG A 1 81 ? 33.906 7.907 -28.757 1.00 56.47 81 ARG A C 1
ATOM 609 O O . ARG A 1 81 ? 35.110 7.787 -28.556 1.00 56.47 81 ARG A O 1
ATOM 616 N N . ASP A 1 82 ? 33.388 8.516 -29.821 1.00 53.62 82 ASP A N 1
ATOM 617 C CA . ASP A 1 82 ? 34.167 9.133 -30.905 1.00 53.62 82 ASP A CA 1
ATOM 618 C C . ASP A 1 82 ? 34.423 10.649 -30.724 1.00 53.62 82 ASP A C 1
ATOM 620 O O . ASP A 1 82 ? 35.003 11.282 -31.608 1.00 53.62 82 ASP A O 1
ATOM 624 N N . ARG A 1 83 ? 34.029 11.245 -29.587 1.00 51.47 83 ARG A N 1
ATOM 625 C CA . ARG A 1 83 ? 34.401 12.614 -29.180 1.00 51.47 83 ARG A CA 1
ATOM 626 C C . ARG A 1 83 ? 35.267 12.578 -27.924 1.00 51.47 83 ARG A C 1
ATOM 628 O O . ARG A 1 83 ? 36.237 13.365 -27.875 1.00 51.47 83 ARG A O 1
#

Radius of gyration: 20.52 Å; Cα contacts (8 Å, |Δi|>4): 52; chains: 1; bounding box: 48×25×52 Å

Secondary structure (DSSP, 8-state):
-------HHHHHHHHHHHHHHHHHHHHHHHHHHHHHHT-TTSTHHHHHHHHHHHHHHHHHHHHHHTSPPPPPPTHHHHHHH--

Foldseek 3Di:
DDPLPQDPLLVVLQVLLVVLVVVLVVLVVVLVVCCVPPNPVDPVNVVSVVSNVVSVVSSVVSNVVSDRDDDDDPVVVVVVVVD

Mean predicted aligned error: 10.57 Å

Sequence (83 aa):
MSELKRHVGQKVALATAVFCAALTLPAFGLFVWLCRERGLADTWVPSALASVAFLGACTVVLYVMSRPQPPLPEVAVVEHRDR

Nearest PDB structures (foldseek):
  4wwf-assembly2_B-2  TM=5.864E-01  e=2.123E+00  Cupriavidus metallidurans CH34
  5nfd-assembly2_B  TM=5.966E-01  e=4.310E+00  Homo sapiens

pLDDT: mean 78.69, std 14.35, range [37.0, 93.62]

Solvent-accessible surface area (backbone atoms only — not comparable to full-atom values): 4688 Å² total; per-residue (Å²): 134,83,79,81,75,72,47,72,69,36,50,51,31,36,54,52,16,52,51,29,47,62,54,23,53,58,38,44,51,49,33,56,49,42,48,72,76,61,33,87,85,35,82,61,42,63,56,33,47,50,52,26,52,49,29,48,50,51,18,52,53,28,43,60,68,30,52,80,77,79,83,76,64,72,68,66,61,52,63,65,71,80,107